Protein AF-A0A0C3ECF5-F1 (afdb_monomer_lite)

Foldseek 3Di:
DPDDDPDPVVVVLCCLQPVNPDFVAFAPDPVPRDTHSDPVVNVVVVVVVD

InterPro domains:
  IPR013087 Zinc finger C2H2-type [PF00096] (26-49)
  IPR013087 Zinc finger C2H2-type [PS00028] (27-49)
  IPR013087 Zinc finger C2H2-type [PS50157] (1-24)
  IPR013087 Zinc finger C2H2-type [PS50157] (25-50)
  IPR013087 Zinc finger C2H2-type [SM00355] (1-19)
  IPR013087 Zinc finger C2H2-type [SM00355] (25-49)
  IPR036236 Zinc finger C2H2 superfamily [SSF57667] (5-49)

Organism: NCBI:txid1036808

Secondary structure (DSSP, 8-state):
-----SSHHHHHHHIIIII-----EE-SSTTT--EESSHHHHHHHHGGG-

Structure (mmCIF, N/CA/C/O backbone):
data_AF-A0A0C3ECF5-F1
#
_entry.id   AF-A0A0C3ECF5-F1
#
loop_
_atom_site.group_PDB
_atom_site.id
_atom_site.type_symbol
_atom_site.label_atom_id
_atom_site.label_alt_id
_atom_site.label_comp_id
_atom_site.label_asym_id
_atom_site.label_entity_id
_atom_site.label_seq_id
_atom_site.pdbx_PDB_ins_code
_atom_site.Cartn_x
_atom_site.Cartn_y
_atom_site.Cartn_z
_atom_site.occupancy
_atom_site.B_iso_or_equiv
_atom_site.auth_seq_id
_atom_site.auth_comp_id
_atom_site.auth_asym_id
_atom_site.auth_atom_id
_atom_site.pdbx_PDB_model_num
ATOM 1 N N . CYS A 1 1 ? 5.413 -10.350 -19.467 1.00 72.31 1 CYS A N 1
ATOM 2 C CA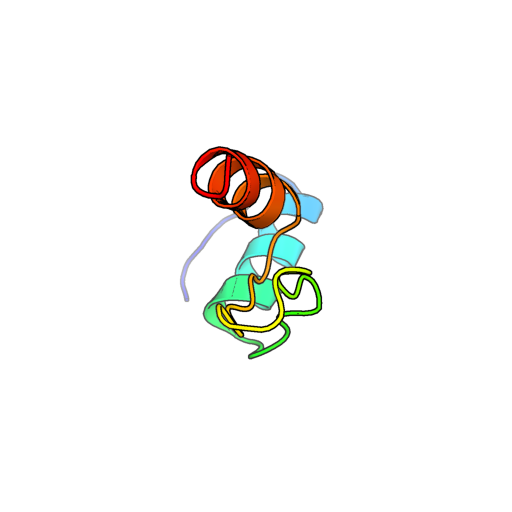 . CYS A 1 1 ? 5.621 -8.910 -19.199 1.00 72.31 1 CYS A CA 1
ATOM 3 C C . CYS A 1 1 ? 6.922 -8.483 -19.887 1.00 72.31 1 CYS A C 1
ATOM 5 O O . CYS A 1 1 ? 7.880 -9.236 -19.788 1.00 72.31 1 CYS A O 1
ATOM 7 N N . GLY A 1 2 ? 6.960 -7.357 -20.614 1.00 78.38 2 GLY A N 1
ATOM 8 C CA . GLY A 1 2 ? 8.131 -6.888 -21.391 1.00 78.38 2 GLY A CA 1
ATOM 9 C C . GLY A 1 2 ? 9.049 -5.909 -20.643 1.00 78.38 2 GLY A C 1
ATOM 10 O O . GLY A 1 2 ? 9.731 -5.099 -21.263 1.00 78.38 2 GLY A O 1
ATOM 11 N N . GLY A 1 3 ? 9.010 -5.917 -19.309 1.00 74.50 3 GLY A N 1
ATOM 12 C CA . GLY A 1 3 ? 9.749 -4.965 -18.484 1.00 74.50 3 GLY A CA 1
ATOM 13 C C . GLY A 1 3 ? 11.256 -5.198 -18.556 1.00 74.50 3 GLY A C 1
ATOM 14 O O . GLY A 1 3 ? 11.751 -6.218 -18.083 1.00 74.50 3 GLY A O 1
ATOM 15 N N . GLN A 1 4 ? 11.993 -4.232 -19.100 1.00 82.81 4 GLN A N 1
ATOM 16 C CA . GLN A 1 4 ? 13.448 -4.200 -19.003 1.00 82.81 4 GLN A CA 1
ATOM 17 C C . GLN A 1 4 ? 13.857 -3.418 -17.755 1.00 82.81 4 GLN A C 1
ATOM 19 O O . GLN A 1 4 ? 13.679 -2.203 -17.665 1.00 82.81 4 GLN A O 1
ATOM 24 N N . PHE A 1 5 ? 14.415 -4.122 -16.774 1.00 88.94 5 PHE A N 1
ATOM 25 C CA . PHE A 1 5 ? 14.898 -3.520 -15.538 1.00 88.94 5 PHE A CA 1
ATOM 26 C C . PHE A 1 5 ? 16.418 -3.429 -15.574 1.00 88.94 5 PHE A C 1
ATOM 28 O O . PHE A 1 5 ? 17.104 -4.433 -15.720 1.00 88.94 5 PHE A O 1
ATOM 35 N N . LYS A 1 6 ? 16.950 -2.219 -15.378 1.00 90.50 6 LYS A N 1
ATOM 36 C CA . LYS A 1 6 ? 18.403 -1.981 -15.327 1.00 90.50 6 LYS A CA 1
ATOM 37 C C . LYS A 1 6 ? 19.076 -2.567 -14.083 1.00 90.50 6 LYS A C 1
ATOM 39 O O . LYS A 1 6 ? 20.295 -2.649 -14.038 1.00 90.50 6 LYS A O 1
ATOM 44 N N . ARG A 1 7 ? 18.295 -2.901 -13.051 1.00 93.69 7 ARG A N 1
ATOM 45 C CA . ARG A 1 7 ? 18.799 -3.384 -11.763 1.00 93.69 7 ARG A CA 1
ATOM 46 C C . ARG A 1 7 ? 17.994 -4.582 -11.271 1.00 93.69 7 ARG A C 1
ATOM 48 O O . ARG A 1 7 ? 16.766 -4.605 -11.407 1.00 93.69 7 ARG A O 1
ATOM 55 N N . GLY A 1 8 ? 18.689 -5.558 -10.691 1.00 91.62 8 GLY A N 1
ATOM 56 C CA . GLY A 1 8 ? 18.106 -6.830 -10.264 1.00 91.62 8 GLY A CA 1
ATOM 57 C C . GLY A 1 8 ? 17.061 -6.676 -9.159 1.00 91.62 8 GLY A C 1
ATOM 58 O O . GLY A 1 8 ? 16.040 -7.361 -9.178 1.00 91.62 8 GLY A O 1
ATOM 59 N N . GLU A 1 9 ? 17.236 -5.724 -8.241 1.00 90.56 9 GLU A N 1
ATOM 60 C CA . GLU A 1 9 ? 16.261 -5.452 -7.182 1.00 90.56 9 GLU A CA 1
ATOM 61 C C . GLU A 1 9 ? 14.922 -4.949 -7.736 1.00 90.56 9 GLU A C 1
ATOM 63 O O . GLU A 1 9 ? 13.859 -5.281 -7.207 1.00 90.56 9 GLU A O 1
ATOM 68 N N . HIS A 1 10 ? 14.948 -4.202 -8.844 1.00 91.00 10 HIS A N 1
ATOM 69 C CA . HIS A 1 10 ? 13.736 -3.725 -9.501 1.00 91.00 10 HIS A CA 1
ATOM 70 C C . HIS A 1 10 ? 12.995 -4.858 -10.209 1.00 91.00 10 HIS A C 1
ATOM 72 O O . HIS A 1 10 ? 11.771 -4.929 -10.089 1.00 91.00 10 HIS A O 1
ATOM 78 N N . LEU A 1 11 ? 13.725 -5.762 -10.871 1.00 91.62 11 LEU A N 1
ATOM 79 C CA . LEU A 1 11 ? 13.149 -6.973 -11.456 1.00 91.62 11 LEU A CA 1
ATOM 80 C C . LEU A 1 11 ? 12.538 -7.864 -10.368 1.00 91.62 11 LEU A C 1
ATOM 82 O O . LEU A 1 11 ? 11.387 -8.274 -10.488 1.00 91.62 11 LEU A O 1
ATOM 86 N N . LYS A 1 12 ? 13.264 -8.107 -9.271 1.00 89.44 12 LYS A N 1
ATOM 87 C CA . LYS A 1 12 ? 12.777 -8.926 -8.153 1.00 89.44 12 LYS A CA 1
ATOM 88 C C . LYS A 1 12 ? 11.508 -8.339 -7.537 1.00 89.44 12 LYS A C 1
ATOM 90 O O . LYS A 1 12 ? 10.550 -9.068 -7.304 1.00 89.44 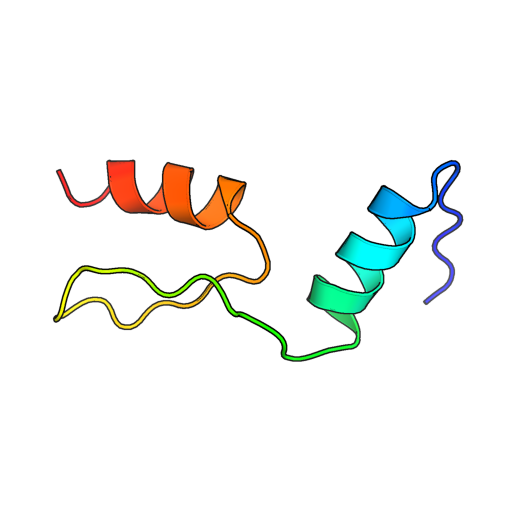12 LYS A O 1
ATOM 95 N N . ARG A 1 13 ? 11.468 -7.019 -7.325 1.00 89.19 13 ARG A N 1
ATOM 96 C CA . ARG A 1 13 ? 10.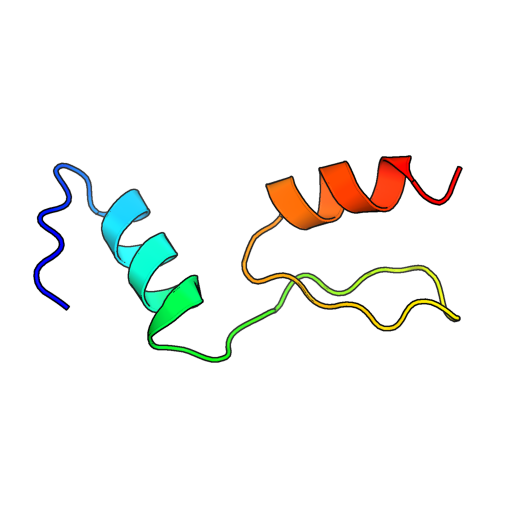263 -6.316 -6.864 1.00 89.19 13 ARG A CA 1
ATOM 97 C C . ARG A 1 13 ? 9.108 -6.454 -7.853 1.00 89.19 13 ARG A C 1
ATOM 99 O O . ARG A 1 13 ? 7.989 -6.703 -7.428 1.00 89.19 13 ARG A O 1
ATOM 106 N N . HIS A 1 14 ? 9.368 -6.289 -9.148 1.00 90.62 14 HIS A N 1
ATOM 107 C CA . HIS A 1 14 ? 8.348 -6.444 -10.182 1.00 90.62 14 HIS A CA 1
ATOM 108 C C . HIS A 1 14 ? 7.749 -7.852 -10.178 1.00 90.62 14 HIS A C 1
ATOM 110 O O . HIS A 1 14 ? 6.530 -7.989 -10.120 1.00 90.62 14 HIS A O 1
ATOM 116 N N . ILE A 1 15 ? 8.598 -8.883 -10.168 1.00 90.19 15 ILE A N 1
ATOM 117 C CA . ILE A 1 15 ? 8.161 -10.279 -10.093 1.00 90.19 15 ILE A CA 1
ATOM 118 C C . ILE A 1 15 ? 7.324 -10.490 -8.828 1.00 90.19 15 ILE A C 1
ATOM 120 O O . ILE A 1 15 ? 6.202 -10.981 -8.925 1.00 90.19 15 ILE A O 1
ATOM 124 N N . ARG A 1 16 ? 7.807 -10.019 -7.669 1.00 88.81 16 ARG A N 1
ATOM 125 C CA . ARG A 1 16 ? 7.092 -10.115 -6.387 1.00 88.81 16 ARG A CA 1
ATOM 126 C C . ARG A 1 16 ? 5.712 -9.462 -6.402 1.00 88.81 16 ARG A C 1
ATOM 128 O O . ARG A 1 16 ? 4.805 -9.967 -5.769 1.00 88.81 16 ARG A O 1
ATOM 135 N N . SER A 1 17 ? 5.564 -8.332 -7.087 1.00 87.00 17 SER A N 1
ATOM 136 C CA . SER A 1 17 ? 4.311 -7.570 -7.104 1.00 87.00 17 SER A CA 1
ATOM 137 C C . SER A 1 17 ? 3.314 -8.016 -8.171 1.00 87.00 17 SER A C 1
ATOM 139 O O . SER A 1 17 ? 2.129 -7.756 -8.006 1.00 87.00 17 SER A O 1
ATOM 141 N N . ILE A 1 18 ? 3.781 -8.591 -9.284 1.00 87.25 18 ILE A N 1
ATOM 142 C CA . ILE A 1 18 ? 2.949 -8.833 -10.478 1.00 87.25 18 ILE A CA 1
ATOM 143 C C . ILE A 1 18 ? 2.808 -10.320 -10.800 1.00 87.25 18 ILE A C 1
ATOM 145 O O . ILE A 1 18 ? 1.772 -10.751 -11.295 1.00 87.25 18 ILE A O 1
ATOM 149 N N . HIS A 1 19 ? 3.857 -11.102 -10.562 1.00 88.62 19 HIS A N 1
ATOM 150 C CA . HIS A 1 19 ? 3.923 -12.511 -10.955 1.00 88.62 19 HIS A CA 1
ATOM 151 C C . HIS A 1 19 ? 3.814 -13.471 -9.774 1.00 88.62 19 HIS A C 1
ATOM 153 O O . HIS A 1 19 ? 3.609 -14.663 -9.969 1.00 88.62 19 HIS A O 1
ATOM 159 N N . THR A 1 20 ? 3.934 -12.950 -8.558 1.00 84.75 20 THR A N 1
ATOM 160 C CA . THR A 1 20 ? 3.785 -13.707 -7.319 1.00 84.75 20 THR A CA 1
ATOM 161 C C . THR A 1 20 ? 2.731 -13.004 -6.481 1.00 84.75 20 THR A C 1
ATOM 163 O O . THR A 1 20 ? 2.729 -11.780 -6.414 1.00 84.75 20 THR A O 1
ATOM 166 N N . ASP A 1 21 ? 1.854 -13.756 -5.821 1.00 82.25 21 ASP A N 1
ATOM 167 C CA . ASP A 1 21 ? 0.905 -13.181 -4.854 1.00 82.25 21 ASP A CA 1
ATOM 168 C C . ASP A 1 21 ? 1.571 -12.926 -3.487 1.00 82.25 21 ASP A C 1
ATOM 170 O O . ASP A 1 21 ? 0.928 -12.848 -2.446 1.00 82.25 21 ASP A O 1
ATOM 174 N N . ASP A 1 22 ? 2.901 -12.817 -3.471 1.00 85.44 22 ASP A N 1
ATOM 175 C CA . ASP A 1 22 ? 3.683 -12.752 -2.247 1.00 85.44 22 ASP A CA 1
ATOM 176 C C . ASP A 1 22 ? 3.588 -11.353 -1.628 1.00 85.44 22 ASP A C 1
ATOM 178 O O . ASP A 1 22 ? 4.237 -10.387 -2.055 1.00 85.44 22 ASP A O 1
ATOM 182 N N . ARG A 1 23 ? 2.749 -11.250 -0.597 1.00 87.62 23 ARG A N 1
ATOM 183 C CA . ARG A 1 23 ? 2.487 -10.022 0.157 1.00 87.62 23 ARG A CA 1
ATOM 184 C C . ARG A 1 23 ? 2.837 -10.213 1.631 1.00 87.62 23 ARG A C 1
ATOM 186 O O . ARG A 1 23 ? 1.955 -10.211 2.482 1.00 87.62 23 ARG A O 1
ATOM 193 N N . PRO A 1 24 ? 4.133 -10.334 1.964 1.00 88.62 24 PRO A N 1
ATOM 194 C CA . PRO A 1 24 ? 4.564 -10.621 3.334 1.00 88.62 24 PRO A CA 1
ATOM 195 C C . PRO A 1 24 ? 4.307 -9.455 4.301 1.00 88.62 24 PRO A C 1
ATOM 197 O O . PRO A 1 24 ? 4.423 -9.615 5.512 1.00 88.62 24 PRO A O 1
ATOM 200 N N . TRP A 1 25 ? 4.012 -8.259 3.787 1.00 93.50 25 TRP A N 1
ATOM 201 C CA . TRP A 1 25 ? 3.853 -7.061 4.599 1.00 93.50 25 TRP A CA 1
ATOM 202 C C . TRP A 1 25 ? 2.379 -6.854 4.916 1.00 93.50 25 TRP A C 1
ATOM 204 O O . TRP A 1 25 ? 1.669 -6.154 4.195 1.00 93.50 25 TRP A O 1
ATOM 214 N N . ARG A 1 26 ? 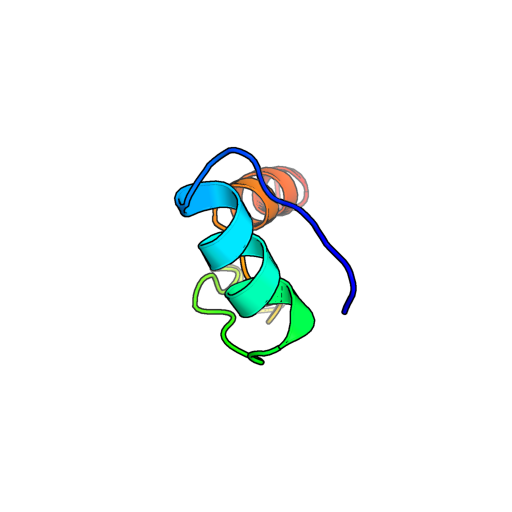1.917 -7.474 5.999 1.00 94.06 26 ARG A N 1
ATOM 215 C CA . ARG A 1 26 ? 0.548 -7.328 6.495 1.00 94.06 26 ARG A CA 1
ATOM 216 C C . ARG A 1 26 ? 0.425 -6.132 7.437 1.00 94.06 26 ARG A C 1
ATOM 218 O O . ARG A 1 26 ? 1.327 -5.842 8.221 1.00 94.06 26 ARG A O 1
ATOM 225 N N . CYS A 1 27 ? -0.700 -5.433 7.350 1.00 95.69 27 CYS A N 1
ATOM 226 C CA . CYS A 1 27 ? -1.056 -4.370 8.271 1.00 95.69 27 CYS A CA 1
ATOM 227 C C . CYS A 1 27 ? -1.236 -4.934 9.681 1.00 95.69 27 CYS A C 1
ATOM 229 O O . CYS A 1 27 ? -1.920 -5.936 9.873 1.00 95.69 27 CYS A O 1
ATOM 231 N N . THR A 1 28 ? -0.629 -4.274 10.663 1.00 93.75 28 THR A N 1
ATOM 232 C CA . THR A 1 28 ? -0.674 -4.687 12.070 1.00 93.75 28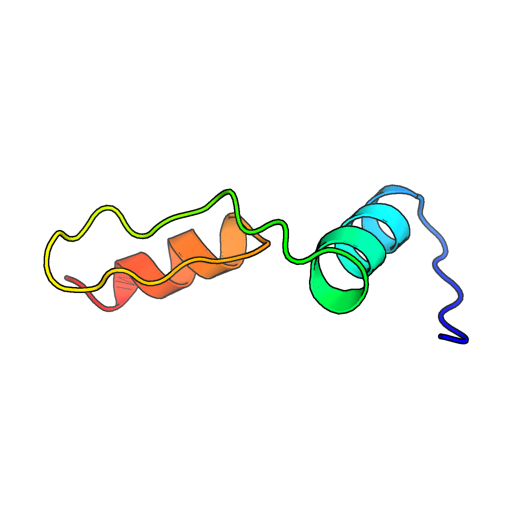 THR A CA 1
ATOM 233 C C . THR A 1 28 ? -1.979 -4.299 12.762 1.00 93.75 28 THR A C 1
ATOM 235 O O . THR A 1 28 ? -2.222 -4.740 13.880 1.00 93.75 28 THR A O 1
ATOM 238 N N . PHE A 1 29 ? -2.813 -3.473 12.123 1.00 93.88 29 PHE A N 1
ATOM 239 C CA . PHE A 1 29 ? -4.107 -3.081 12.670 1.00 93.88 29 PHE A CA 1
ATOM 240 C C . PHE A 1 29 ? -5.118 -4.227 12.524 1.00 93.88 29 PHE A C 1
ATOM 242 O O . PHE A 1 29 ? -5.370 -4.658 11.392 1.00 93.88 29 PHE A O 1
ATOM 249 N N . PRO A 1 30 ? -5.720 -4.698 13.634 1.00 88.81 30 PRO A N 1
ATOM 250 C CA . PRO A 1 30 ? -6.537 -5.911 13.646 1.00 88.81 30 PRO A CA 1
ATOM 251 C C . PRO A 1 30 ? -7.776 -5.836 12.744 1.00 88.81 30 PRO A C 1
ATOM 253 O O . PRO A 1 30 ? -8.148 -6.846 12.159 1.00 88.81 30 PRO A O 1
ATOM 256 N N . ASP A 1 31 ? -8.361 -4.650 12.560 1.00 92.12 31 ASP A N 1
ATOM 257 C CA . ASP A 1 31 ? -9.558 -4.457 11.725 1.00 92.12 31 ASP A CA 1
ATOM 258 C C . ASP A 1 31 ? -9.238 -4.242 10.228 1.00 92.12 31 ASP A C 1
ATOM 260 O O . ASP A 1 31 ? -10.102 -4.336 9.363 1.00 92.12 31 ASP A O 1
ATOM 264 N N . CYS A 1 32 ? -7.976 -3.964 9.873 1.00 93.44 32 CYS A N 1
ATOM 265 C CA . CYS A 1 32 ? -7.630 -3.561 8.508 1.00 93.44 32 CYS A CA 1
ATOM 266 C C . CYS A 1 32 ? -7.374 -4.746 7.568 1.00 93.44 32 CYS A C 1
ATOM 268 O O . CYS A 1 32 ? -7.724 -4.681 6.389 1.00 93.44 32 CYS A O 1
ATOM 270 N N . GLY A 1 33 ? -6.686 -5.787 8.051 1.00 90.19 33 GLY A N 1
ATOM 271 C CA . GLY A 1 33 ? -6.384 -7.008 7.291 1.00 90.19 33 GLY A CA 1
ATOM 272 C C . GLY A 1 33 ? -5.595 -6.835 5.978 1.00 90.19 33 GLY A C 1
ATOM 273 O O . GLY A 1 33 ? -5.351 -7.825 5.296 1.00 90.19 33 GLY A O 1
ATOM 274 N N . ARG A 1 34 ? -5.192 -5.611 5.598 1.00 93.50 34 ARG A N 1
ATOM 275 C CA . ARG A 1 34 ? -4.551 -5.322 4.304 1.00 93.50 34 ARG A CA 1
ATOM 276 C C . ARG A 1 34 ? -3.134 -5.869 4.226 1.00 93.50 34 ARG A C 1
ATOM 278 O O . ARG A 1 34 ? -2.363 -5.763 5.175 1.00 93.50 34 ARG A O 1
ATOM 285 N N . GLU A 1 35 ? -2.768 -6.353 3.046 1.00 94.12 35 GLU A N 1
ATOM 286 C CA . GLU A 1 35 ? -1.446 -6.903 2.754 1.00 94.12 35 GLU A CA 1
ATOM 287 C C . GLU A 1 35 ? -0.802 -6.200 1.567 1.00 94.12 35 GLU A C 1
ATOM 289 O O . GLU A 1 35 ? -1.456 -5.846 0.583 1.00 94.12 35 GLU A O 1
ATOM 294 N N . PHE A 1 36 ? 0.511 -6.021 1.654 1.00 92.62 36 PHE A N 1
ATOM 295 C CA . PHE A 1 36 ? 1.305 -5.291 0.685 1.00 92.62 36 PHE A CA 1
ATOM 296 C C . PHE A 1 36 ? 2.479 -6.152 0.216 1.00 92.62 36 PHE A C 1
ATOM 298 O O . PHE A 1 36 ? 3.152 -6.825 0.994 1.00 92.62 36 PHE A O 1
ATOM 305 N N . SER A 1 37 ? 2.797 -6.073 -1.076 1.00 91.31 37 SER A N 1
ATOM 306 C CA . SER A 1 37 ? 3.994 -6.714 -1.645 1.00 91.31 37 SER A CA 1
ATOM 307 C C . SER A 1 37 ? 5.291 -5.984 -1.265 1.00 91.31 37 SER A C 1
ATOM 309 O O . SER A 1 37 ? 6.394 -6.468 -1.523 1.00 91.31 37 SER A O 1
ATOM 311 N N . ARG A 1 38 ? 5.181 -4.779 -0.685 1.00 90.69 38 ARG A N 1
ATOM 312 C CA . ARG A 1 38 ? 6.302 -3.884 -0.376 1.00 90.69 38 ARG A CA 1
ATOM 313 C C . ARG A 1 38 ? 6.154 -3.221 0.991 1.00 90.69 38 ARG A C 1
ATOM 315 O O . ARG A 1 38 ? 5.079 -2.731 1.329 1.00 90.69 38 ARG A O 1
ATOM 322 N N . GLN A 1 39 ? 7.272 -3.121 1.707 1.00 92.38 39 GLN A N 1
ATOM 323 C CA . GLN A 1 39 ? 7.340 -2.496 3.028 1.00 92.38 39 GLN A CA 1
ATOM 324 C C . GLN A 1 39 ? 7.092 -0.984 2.978 1.00 92.38 39 GLN A C 1
ATOM 326 O O . GLN A 1 39 ? 6.440 -0.443 3.862 1.00 92.38 39 GLN A O 1
ATOM 331 N N . ASP A 1 40 ? 7.571 -0.290 1.941 1.00 92.75 40 ASP A N 1
ATOM 332 C CA . ASP A 1 40 ? 7.362 1.155 1.808 1.00 92.75 40 ASP A CA 1
ATOM 333 C C . ASP A 1 40 ? 5.878 1.513 1.628 1.00 92.75 40 ASP A C 1
ATOM 335 O O . ASP A 1 40 ? 5.401 2.477 2.228 1.00 92.75 40 ASP A O 1
ATOM 339 N N . ASN A 1 41 ? 5.128 0.670 0.911 1.00 93.62 41 ASN A N 1
ATOM 340 C CA . ASN A 1 41 ? 3.679 0.804 0.777 1.00 93.62 41 ASN A CA 1
ATOM 341 C C . ASN A 1 41 ? 2.964 0.561 2.115 1.00 93.62 41 ASN A C 1
ATOM 343 O O . ASN A 1 41 ? 2.082 1.338 2.474 1.00 93.62 41 ASN A O 1
ATOM 347 N N . LEU A 1 42 ? 3.364 -0.470 2.874 1.00 95.19 42 LEU A N 1
ATOM 348 C CA . LEU A 1 42 ? 2.833 -0.706 4.221 1.00 95.19 42 LEU A CA 1
ATOM 349 C C . LEU A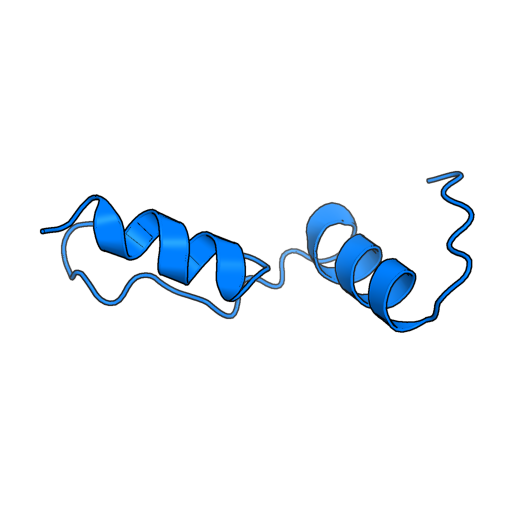 1 42 ? 3.112 0.499 5.132 1.00 95.19 42 LEU A C 1
ATOM 351 O O . LEU A 1 42 ? 2.198 1.009 5.767 1.00 95.19 42 LEU A O 1
ATOM 355 N N . ASN A 1 43 ? 4.344 1.006 5.155 1.00 94.62 43 ASN A N 1
ATOM 356 C CA . ASN A 1 43 ? 4.714 2.154 5.984 1.00 94.62 43 ASN A CA 1
ATOM 357 C C . ASN A 1 43 ? 3.938 3.421 5.620 1.00 94.62 43 ASN A C 1
ATOM 359 O O . ASN A 1 43 ? 3.597 4.198 6.507 1.00 94.62 43 ASN A O 1
ATOM 363 N N . GLN A 1 44 ? 3.662 3.658 4.335 1.00 95.38 44 GLN A N 1
ATOM 364 C CA . GLN A 1 44 ? 2.776 4.747 3.925 1.00 95.38 44 GLN A CA 1
ATOM 365 C C . GLN A 1 44 ? 1.346 4.493 4.409 1.00 95.38 44 GLN A C 1
ATOM 367 O O . GLN A 1 44 ? 0.713 5.403 4.938 1.00 95.38 44 GLN A O 1
ATOM 372 N N . HIS A 1 45 ? 0.858 3.262 4.270 1.00 95.44 45 HIS A N 1
ATOM 373 C CA . HIS A 1 45 ? -0.479 2.882 4.701 1.00 95.44 45 HIS A CA 1
ATOM 374 C C . HIS A 1 45 ? -0.694 3.043 6.207 1.00 95.44 45 HIS A C 1
ATOM 376 O O . HIS A 1 45 ? -1.716 3.589 6.610 1.00 95.44 45 HIS A O 1
ATOM 382 N N . LEU A 1 46 ? 0.281 2.653 7.029 1.00 93.94 46 LEU A N 1
ATOM 383 C CA . LEU A 1 46 ? 0.216 2.793 8.485 1.00 93.94 46 LEU A CA 1
ATOM 384 C C . LEU A 1 46 ? 0.057 4.253 8.933 1.00 93.94 46 LEU A C 1
ATOM 386 O O . LEU A 1 46 ? -0.510 4.502 9.989 1.00 93.94 46 LEU A O 1
ATOM 390 N N . ARG A 1 47 ? 0.476 5.236 8.122 1.00 94.50 47 ARG A N 1
ATOM 391 C CA . ARG A 1 47 ? 0.255 6.664 8.423 1.00 94.50 47 ARG A CA 1
ATOM 392 C C . ARG A 1 47 ? -1.216 7.075 8.345 1.00 94.50 47 ARG A C 1
ATOM 394 O O . ARG A 1 47 ? -1.548 8.133 8.868 1.00 94.50 47 ARG A O 1
ATOM 401 N N . MET A 1 48 ? -2.058 6.291 7.670 1.00 93.25 48 MET A N 1
ATOM 402 C CA . MET A 1 48 ? -3.503 6.530 7.590 1.00 93.25 48 MET A CA 1
ATOM 403 C C . MET A 1 48 ? -4.256 6.002 8.817 1.00 93.25 48 MET A C 1
ATOM 405 O O . MET A 1 48 ? -5.375 6.433 9.046 1.00 93.25 48 MET A O 1
ATOM 409 N N . HIS A 1 49 ? -3.645 5.109 9.602 1.00 89.69 49 HIS A N 1
ATOM 410 C CA . HIS A 1 49 ? -4.218 4.539 10.830 1.00 89.69 49 HIS A CA 1
ATOM 411 C C . HIS A 1 49 ? -3.810 5.296 12.101 1.00 89.69 49 HIS A C 1
ATOM 413 O O . HIS A 1 49 ? -3.762 4.709 13.179 1.00 89.69 49 HIS A O 1
ATOM 419 N N . LYS A 1 50 ? -3.426 6.569 11.968 1.00 71.88 50 LYS A N 1
ATOM 420 C CA . LYS A 1 50 ? -3.159 7.415 13.135 1.00 71.88 50 LYS A CA 1
ATOM 421 C C . LYS A 1 50 ? -4.369 7.498 14.056 1.00 71.88 50 LYS A C 1
ATOM 423 O O . LYS A 1 50 ? -5.493 7.593 13.520 1.00 71.88 50 LYS A O 1
#

Sequence (50 aa):
CGGQFKRGEHLKRHIRSIHTDDRPWRCTFPDCGREFSRQDNLNQHLRMHK

pLDDT: mean 89.72, std 5.57, range [71.88, 95.69]

Radius of gyration: 12.97 Å; chains: 1; bounding box: 28×21×35 Å